Protein AF-X1NLW4-F1 (afdb_monomer)

Solvent-accessible surface area (backbone atoms only — not comparable to full-atom values): 8934 Å² total; per-residue (Å²): 131,56,74,67,57,52,51,54,50,50,50,47,52,56,40,37,77,71,74,39,80,38,77,45,81,48,62,25,65,66,42,80,63,35,78,79,36,88,88,46,63,60,50,84,70,42,64,50,72,58,90,55,34,40,38,40,30,34,59,74,56,82,60,85,65,47,69,60,54,21,52,53,48,51,68,46,93,48,74,67,51,41,45,46,42,11,69,92,58,58,40,44,64,64,48,55,53,48,45,56,51,51,60,71,45,93,70,78,69,83,59,42,83,36,67,51,52,87,46,36,56,59,36,49,56,51,49,54,38,25,63,75,67,77,28,56,70,47,77,45,76,52,72,82,84,66,64,92,85,80,128

Secondary structure (DSSP, 8-state):
--HHHHHHHHHHHHHHHTT--EEEEEESBSSGGGGT-TTS-B----EEEETTEEEEEEPPB--TTHHHHHHHHHHSS-HHHHHHH-TTPPB-HHHHHHHHHHHHSS---S-EEEESTT-HHHHHHHHHHHHHHT--EEEE-----PPTT--

Organism: NCBI:txid412755

Sequence (151 aa):
MGGAERLFLRWAQELEKLDYRVNVFTTNVWDNDFFHFREKRYIKQTKQTLGNIFISRFRIFHPPNKNNLLKLFSKLPIRYLKYIIGFPYIFLPGYYVYMSYLKLLPNKYDFVLAGVYPHYYLIYPALVYAKSKNIPLICVPLMHFGEPNSE

Radius of gyration: 16.16 Å; Cα contacts (8 Å, |Δi|>4): 200; chains: 1; boun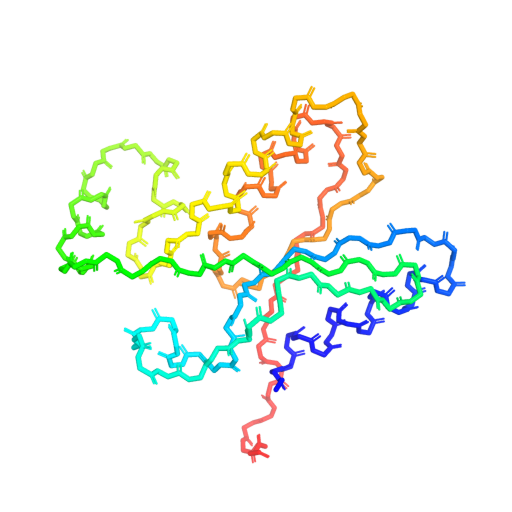ding box: 45×35×40 Å

Mean predicted aligned error: 7.9 Å

Nearest PDB structures (foldseek):
  6ugh-assembly1_A  TM=3.551E-01  e=2.160E+00  Homo sapiens
  3ug6-assembly1_A  TM=3.166E-01  e=2.160E+00  Methanocaldococcus jannaschii DSM 2661

pLDDT: mean 80.21, std 13.75, range [42.19, 96.31]

Structure (mmCIF, N/CA/C/O backbone):
data_AF-X1NLW4-F1
#
_entry.id   AF-X1NLW4-F1
#
loop_
_atom_site.group_PDB
_atom_site.id
_atom_site.type_symbol
_atom_site.label_atom_id
_atom_site.label_alt_id
_atom_site.label_comp_id
_atom_site.label_asym_id
_atom_site.label_entity_id
_atom_site.label_seq_id
_atom_site.pdbx_PDB_ins_code
_atom_site.Cartn_x
_atom_site.Cartn_y
_atom_site.Cartn_z
_atom_site.occupancy
_atom_site.B_iso_or_equiv
_atom_site.auth_seq_id
_atom_site.auth_comp_id
_atom_site.auth_asym_id
_atom_site.auth_atom_id
_atom_site.pdbx_PDB_model_num
ATOM 1 N N . MET A 1 1 ? -9.629 -5.244 -14.484 1.00 55.66 1 MET A N 1
ATOM 2 C CA . MET A 1 1 ? -9.516 -5.504 -13.036 1.00 55.66 1 MET A CA 1
ATOM 3 C C . MET A 1 1 ? -9.162 -6.959 -12.812 1.00 55.66 1 MET A C 1
ATOM 5 O O . MET A 1 1 ? -9.979 -7.820 -13.147 1.00 55.66 1 MET A O 1
ATOM 9 N N . GLY A 1 2 ? -7.962 -7.219 -12.296 1.00 63.94 2 GLY A N 1
ATOM 10 C CA . GLY A 1 2 ? -7.483 -8.576 -12.004 1.00 63.94 2 GLY A CA 1
ATOM 11 C C . GLY A 1 2 ? -8.155 -9.195 -10.769 1.00 63.94 2 GLY A C 1
ATOM 12 O O . GLY A 1 2 ? -8.817 -8.496 -10.000 1.00 63.94 2 GLY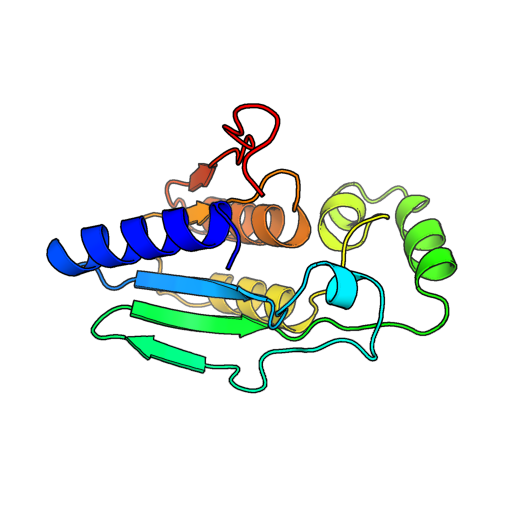 A O 1
ATOM 13 N N . GLY A 1 3 ? -7.970 -10.502 -10.547 1.00 70.62 3 GLY A N 1
ATOM 14 C CA . GLY A 1 3 ? -8.562 -11.220 -9.402 1.00 70.62 3 GLY A CA 1
ATOM 15 C C . GLY A 1 3 ? -8.152 -10.648 -8.036 1.00 70.62 3 GLY A C 1
ATOM 16 O O . GLY A 1 3 ? -8.982 -10.518 -7.139 1.00 70.62 3 GLY A O 1
ATOM 17 N N . ALA A 1 4 ? -6.900 -10.196 -7.923 1.00 75.62 4 ALA A N 1
ATOM 18 C CA . ALA A 1 4 ? -6.369 -9.490 -6.758 1.00 75.62 4 ALA A CA 1
ATOM 19 C C . ALA A 1 4 ? -7.180 -8.242 -6.387 1.00 75.62 4 ALA A C 1
ATOM 21 O O . ALA A 1 4 ? -7.588 -8.064 -5.242 1.00 75.62 4 ALA A O 1
ATOM 22 N N . GLU A 1 5 ? -7.418 -7.377 -7.371 1.00 77.25 5 GLU A N 1
ATOM 23 C CA . GLU A 1 5 ? -8.088 -6.095 -7.166 1.00 77.25 5 GLU A CA 1
ATOM 24 C C . GLU A 1 5 ? -9.540 -6.298 -6.740 1.00 77.25 5 GLU A C 1
ATOM 26 O O . GLU A 1 5 ? -10.020 -5.593 -5.855 1.00 77.25 5 GLU A O 1
ATOM 31 N N . ARG A 1 6 ? -10.220 -7.300 -7.318 1.00 81.50 6 ARG A N 1
ATOM 32 C CA . ARG A 1 6 ? -11.595 -7.654 -6.939 1.00 81.50 6 ARG A CA 1
ATOM 33 C C . ARG A 1 6 ? -11.676 -8.145 -5.496 1.00 81.50 6 ARG A C 1
ATOM 35 O O . ARG A 1 6 ? -12.584 -7.738 -4.779 1.00 81.50 6 ARG A O 1
ATOM 42 N N . LEU A 1 7 ? -10.730 -8.980 -5.058 1.00 84.81 7 LEU A N 1
ATOM 43 C CA . LEU A 1 7 ? -10.696 -9.484 -3.683 1.00 84.81 7 LEU A CA 1
ATOM 44 C C . LEU A 1 7 ? -10.466 -8.352 -2.673 1.00 84.81 7 LEU A C 1
ATOM 46 O O . LEU A 1 7 ? -11.226 -8.226 -1.715 1.00 84.81 7 LEU A O 1
ATOM 50 N N . PHE A 1 8 ? -9.469 -7.495 -2.914 1.00 87.50 8 PHE A N 1
ATOM 51 C CA . PHE A 1 8 ? -9.198 -6.350 -2.040 1.00 87.50 8 PHE A CA 1
ATOM 52 C C . PHE A 1 8 ? -10.352 -5.349 -2.008 1.00 87.50 8 PHE A C 1
ATOM 54 O O . PHE A 1 8 ? -10.661 -4.821 -0.941 1.00 87.50 8 PHE A O 1
ATOM 61 N N . LEU A 1 9 ? -11.013 -5.109 -3.144 1.00 88.50 9 LEU A N 1
ATOM 62 C CA . LEU A 1 9 ? -12.198 -4.256 -3.190 1.00 88.50 9 LEU A CA 1
ATOM 63 C C . LEU A 1 9 ? -13.353 -4.867 -2.391 1.00 88.50 9 LEU A C 1
ATOM 65 O O . LEU A 1 9 ? -13.980 -4.159 -1.608 1.00 88.50 9 LEU A O 1
ATOM 69 N N . ARG A 1 10 ? -13.593 -6.177 -2.533 1.00 90.19 10 ARG A N 1
ATOM 70 C CA . ARG A 1 10 ? -14.616 -6.888 -1.759 1.00 90.19 10 ARG A CA 1
ATOM 71 C C . ARG A 1 10 ? -14.348 -6.780 -0.261 1.00 90.19 10 ARG A C 1
ATOM 73 O O . ARG A 1 10 ? -15.254 -6.448 0.488 1.00 90.19 10 ARG A O 1
ATOM 80 N N . TRP A 1 11 ? -13.114 -7.005 0.186 1.00 91.75 11 TRP A N 1
ATOM 81 C CA . TRP A 1 11 ? -12.768 -6.836 1.600 1.00 91.75 11 TRP A CA 1
ATOM 82 C C . TRP A 1 11 ? -12.919 -5.398 2.082 1.00 91.75 11 TRP A C 1
ATOM 84 O O . TRP A 1 11 ? -13.414 -5.191 3.183 1.00 91.75 11 TRP A O 1
ATOM 94 N N . ALA A 1 12 ? -12.548 -4.406 1.270 1.00 92.31 12 ALA A N 1
ATOM 95 C CA . ALA A 1 12 ? -12.765 -3.005 1.618 1.00 92.31 12 ALA A CA 1
ATOM 96 C C . ALA A 1 12 ? -14.259 -2.694 1.818 1.00 92.31 12 ALA A C 1
ATOM 98 O O . ALA A 1 12 ? -14.604 -2.004 2.768 1.00 92.31 12 ALA A O 1
ATOM 99 N N . GLN A 1 13 ? -15.133 -3.248 0.973 1.00 93.50 13 GLN A N 1
ATOM 100 C CA . GLN A 1 13 ? -16.589 -3.113 1.095 1.00 93.50 13 GLN A CA 1
ATOM 101 C C . GLN A 1 13 ? -17.154 -3.855 2.313 1.00 93.50 13 GLN A C 1
ATOM 103 O O . GLN A 1 13 ? -18.027 -3.330 2.993 1.00 93.50 13 GLN A O 1
ATOM 108 N N . GLU A 1 14 ? -16.666 -5.058 2.624 1.00 94.75 14 GLU A N 1
ATOM 109 C CA . GLU A 1 14 ? -17.093 -5.769 3.840 1.00 94.75 14 GLU A CA 1
ATOM 110 C C . GLU A 1 14 ? -16.648 -5.037 5.114 1.00 94.75 14 GLU A C 1
ATOM 112 O O . GLU A 1 14 ? -17.416 -4.936 6.064 1.00 94.75 14 GLU A O 1
ATOM 117 N N . LEU A 1 15 ? -15.444 -4.459 5.125 1.00 94.56 15 LEU A N 1
ATOM 118 C CA . LEU A 1 15 ? -14.973 -3.628 6.236 1.00 94.56 15 LEU A CA 1
ATOM 119 C C . LEU A 1 15 ? -15.783 -2.334 6.369 1.00 94.56 15 LEU A C 1
ATOM 121 O O . LEU A 1 15 ? -16.104 -1.928 7.481 1.00 94.56 15 LEU A O 1
ATOM 125 N N . GLU A 1 16 ? -16.157 -1.712 5.253 1.00 94.25 16 GLU A N 1
ATOM 126 C CA . GLU A 1 16 ? -17.029 -0.537 5.254 1.00 94.25 16 GLU A CA 1
ATOM 127 C C . GLU A 1 16 ? -18.390 -0.830 5.904 1.00 94.25 16 GLU A C 1
ATOM 129 O O . GLU A 1 16 ? -18.859 -0.047 6.726 1.00 94.25 16 GLU A O 1
ATOM 134 N N . LYS A 1 17 ? -19.007 -1.980 5.593 1.00 95.00 17 LYS A N 1
ATOM 135 C CA . LYS A 1 17 ? -20.278 -2.413 6.209 1.00 95.00 17 LYS A CA 1
ATOM 136 C C . LYS A 1 17 ? -20.174 -2.616 7.721 1.00 95.00 17 LYS A C 1
ATOM 138 O O . LYS A 1 17 ? -21.181 -2.527 8.415 1.00 95.00 17 LYS A O 1
ATOM 143 N N . LEU A 1 18 ? -18.972 -2.902 8.216 1.00 95.25 18 LEU A N 1
ATOM 144 C CA . LEU A 1 18 ? -18.653 -3.014 9.638 1.00 95.25 18 LEU A CA 1
ATOM 145 C C . LEU A 1 18 ? -18.256 -1.658 10.261 1.00 95.25 18 LEU A C 1
ATOM 147 O O . LEU A 1 18 ? -17.694 -1.636 11.351 1.00 95.25 18 LEU A O 1
ATOM 151 N N . ASP A 1 19 ? -18.535 -0.547 9.570 1.00 94.44 19 ASP A N 1
ATOM 152 C CA . ASP A 1 19 ? -18.258 0.840 9.973 1.00 94.44 19 ASP A CA 1
ATOM 153 C C . ASP A 1 19 ? -16.761 1.184 10.111 1.00 94.44 19 ASP A C 1
ATOM 155 O O . ASP A 1 19 ? -16.363 2.146 10.770 1.00 94.44 19 ASP A O 1
ATOM 159 N N . TYR A 1 20 ? -15.887 0.426 9.439 1.00 95.31 20 TYR A N 1
ATOM 160 C CA . TYR A 1 20 ? -14.474 0.787 9.358 1.00 95.31 20 TYR A CA 1
ATOM 161 C C . TYR A 1 20 ? -14.224 1.859 8.300 1.00 95.31 20 TYR A C 1
ATOM 163 O O . TYR A 1 20 ? -14.702 1.803 7.164 1.00 95.31 20 TYR A O 1
ATOM 171 N N . ARG A 1 21 ? -13.324 2.788 8.633 1.00 95.19 21 ARG A N 1
ATOM 172 C CA . ARG A 1 21 ? -12.723 3.701 7.661 1.00 95.19 21 ARG A CA 1
ATOM 173 C C . ARG A 1 21 ? -11.565 3.021 6.934 1.00 95.19 21 ARG A C 1
ATOM 175 O O . ARG A 1 21 ? -10.484 2.843 7.498 1.00 95.19 21 ARG A O 1
ATOM 182 N N . VAL A 1 22 ? -11.743 2.719 5.652 1.00 95.88 22 VAL A N 1
ATOM 183 C CA . VAL A 1 22 ? -10.754 1.968 4.864 1.00 95.88 22 VAL A CA 1
ATOM 184 C C . VAL A 1 22 ? -9.920 2.911 3.999 1.00 95.88 22 VAL A C 1
ATOM 186 O O . VAL A 1 22 ? -10.457 3.708 3.238 1.00 95.88 22 VAL A O 1
ATOM 189 N N . ASN A 1 23 ? -8.590 2.810 4.072 1.00 95.38 23 ASN A N 1
ATOM 190 C CA . ASN A 1 23 ? -7.680 3.523 3.169 1.00 95.38 23 ASN A CA 1
ATOM 191 C C . ASN A 1 23 ? -6.946 2.516 2.279 1.00 95.38 23 ASN A C 1
ATOM 193 O O . ASN A 1 23 ? -6.198 1.673 2.769 1.00 95.38 23 ASN A O 1
ATOM 197 N N . VAL A 1 24 ? -7.153 2.614 0.968 1.00 93.69 24 VAL A N 1
ATOM 198 C CA . VAL A 1 24 ? -6.546 1.736 -0.035 1.00 93.69 24 VAL A CA 1
ATOM 199 C C . VAL A 1 24 ? -5.402 2.473 -0.720 1.00 93.69 24 VAL A C 1
ATOM 201 O O . VAL A 1 24 ? -5.614 3.468 -1.414 1.00 93.69 24 VAL A O 1
ATOM 204 N N . PHE A 1 25 ? -4.186 1.956 -0.568 1.00 92.38 25 PHE A N 1
ATOM 205 C CA . PHE A 1 25 ? -2.996 2.452 -1.257 1.00 92.38 25 PHE A CA 1
ATOM 206 C C . PHE A 1 25 ? -2.637 1.516 -2.406 1.00 92.38 25 PHE A C 1
ATOM 208 O O . PHE A 1 25 ? -2.320 0.351 -2.188 1.00 92.38 25 PHE A O 1
ATOM 215 N N . THR A 1 26 ? -2.685 2.021 -3.637 1.00 89.38 26 THR A N 1
ATOM 216 C CA . THR A 1 26 ? -2.400 1.226 -4.839 1.00 89.38 26 THR A CA 1
ATOM 217 C C . THR A 1 26 ? -1.649 2.048 -5.885 1.00 89.38 26 THR A C 1
ATOM 219 O O . THR A 1 26 ? -1.312 3.211 -5.668 1.00 89.38 26 THR A O 1
ATOM 222 N N . THR A 1 27 ? -1.340 1.450 -7.026 1.00 87.25 27 THR A N 1
ATOM 223 C CA . THR A 1 27 ? -0.690 2.125 -8.153 1.00 87.25 27 THR A CA 1
ATOM 224 C C . THR A 1 27 ? -1.728 2.732 -9.104 1.00 87.25 27 THR A C 1
ATOM 226 O O . THR A 1 27 ? -2.913 2.412 -9.046 1.00 87.25 27 THR A O 1
ATOM 229 N N . ASN A 1 28 ? -1.305 3.622 -10.000 1.00 82.44 28 ASN A N 1
ATOM 230 C CA . ASN A 1 28 ? -2.163 4.169 -11.055 1.00 82.44 28 ASN A CA 1
ATOM 231 C C . ASN A 1 28 ? -2.209 3.300 -12.327 1.00 82.44 28 ASN A C 1
ATOM 233 O O . ASN A 1 28 ? -2.597 3.784 -13.392 1.00 82.44 28 ASN A O 1
ATOM 237 N N . VAL A 1 29 ? -1.771 2.049 -12.232 1.00 77.75 29 VAL A N 1
ATOM 238 C CA . VAL A 1 29 ? -1.724 1.107 -13.349 1.00 77.75 29 VAL A CA 1
ATOM 239 C C . VAL A 1 29 ? -3.128 0.669 -13.720 1.00 77.75 29 VAL A C 1
ATOM 241 O O . VAL A 1 29 ? -3.943 0.388 -12.849 1.00 77.75 29 VAL A O 1
ATOM 244 N N . TRP A 1 30 ? -3.406 0.637 -15.021 1.00 66.62 30 TRP A N 1
ATOM 245 C CA . TRP A 1 30 ? -4.619 0.018 -15.553 1.00 66.62 30 TRP A CA 1
ATOM 246 C C . TRP A 1 30 ? -4.361 -1.408 -16.044 1.00 66.62 30 TRP A C 1
ATOM 248 O O . TRP A 1 30 ? -5.203 -2.286 -15.884 1.00 66.62 30 TRP A O 1
ATOM 258 N N . ASP A 1 31 ? -3.199 -1.615 -16.657 1.00 66.31 31 ASP A N 1
ATOM 259 C CA . ASP A 1 31 ? -2.787 -2.865 -17.279 1.00 66.31 31 ASP A CA 1
ATOM 260 C C . ASP A 1 31 ? -1.374 -3.215 -16.814 1.00 66.31 31 ASP A C 1
ATOM 262 O O . ASP A 1 31 ? -0.527 -2.324 -16.732 1.00 66.31 31 ASP A O 1
ATOM 266 N N . ASN A 1 32 ? -1.099 -4.490 -16.541 1.00 65.94 32 ASN A N 1
ATOM 267 C CA . ASN A 1 32 ? 0.220 -4.945 -16.102 1.00 65.94 32 ASN A CA 1
ATOM 268 C C . ASN A 1 32 ? 1.322 -4.532 -17.091 1.00 65.94 32 ASN A C 1
ATOM 270 O O . ASN A 1 32 ? 2.445 -4.231 -16.681 1.00 65.94 32 ASN A O 1
ATOM 274 N N . ASP A 1 33 ? 0.985 -4.399 -18.374 1.00 60.31 33 ASP A N 1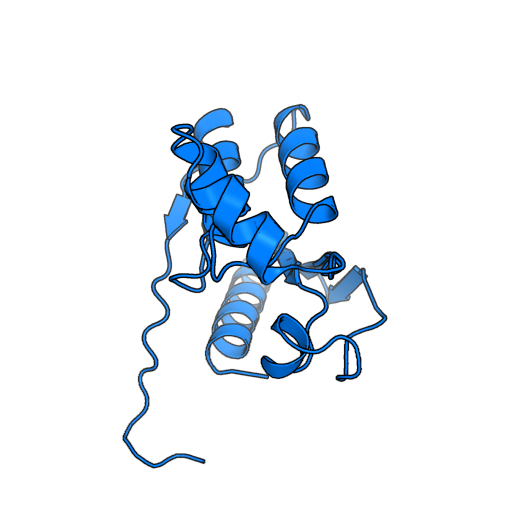
ATOM 275 C CA . ASP A 1 33 ? 1.882 -3.863 -19.397 1.00 60.31 33 ASP A CA 1
ATOM 276 C C . ASP A 1 33 ? 2.417 -2.461 -19.060 1.00 60.31 33 ASP A C 1
ATOM 278 O O . ASP A 1 33 ? 3.565 -2.138 -19.376 1.00 60.31 33 ASP A O 1
ATOM 282 N N . PHE A 1 34 ? 1.634 -1.624 -18.371 1.00 63.69 34 PHE A N 1
ATOM 283 C CA . PHE A 1 34 ? 2.055 -0.285 -17.952 1.00 63.69 34 PHE A CA 1
ATOM 284 C C . PHE A 1 34 ? 3.162 -0.320 -16.893 1.00 63.69 34 PHE A C 1
ATOM 286 O O . PHE A 1 34 ? 3.879 0.662 -16.743 1.00 63.69 34 PHE A O 1
ATOM 293 N N . PHE A 1 35 ? 3.400 -1.442 -16.201 1.00 62.47 35 PHE A N 1
ATOM 294 C CA . PHE A 1 35 ? 4.587 -1.583 -15.344 1.00 62.47 35 PHE A CA 1
ATOM 295 C C . PHE A 1 35 ? 5.901 -1.534 -16.147 1.00 62.47 35 PHE A C 1
ATOM 297 O O . PHE A 1 35 ? 6.960 -1.150 -15.617 1.00 62.47 35 PHE A O 1
ATOM 304 N N . HIS A 1 36 ? 5.837 -1.898 -17.430 1.00 63.56 36 HIS A N 1
ATOM 305 C CA . HIS A 1 36 ? 6.984 -2.038 -18.323 1.00 63.56 36 HIS A CA 1
ATOM 306 C C . HIS A 1 36 ? 7.011 -0.965 -19.419 1.00 63.56 36 HIS A C 1
ATOM 308 O O . HIS A 1 36 ? 8.089 -0.442 -19.709 1.00 63.56 36 HIS A O 1
ATOM 314 N N . PHE A 1 37 ? 5.852 -0.571 -19.952 1.00 63.81 37 PHE A N 1
ATOM 315 C CA . PHE A 1 37 ? 5.730 0.334 -21.094 1.00 63.81 37 PHE A CA 1
ATOM 316 C C . PHE A 1 37 ? 4.973 1.617 -20.732 1.00 63.81 37 PHE A C 1
ATOM 318 O O . PHE A 1 37 ? 3.794 1.598 -20.387 1.00 63.81 37 PHE A O 1
ATOM 325 N N . ARG A 1 38 ? 5.647 2.762 -20.883 1.00 59.69 38 ARG A N 1
ATOM 326 C CA . ARG A 1 38 ? 5.115 4.097 -20.549 1.00 59.69 38 ARG A CA 1
ATOM 327 C C . ARG A 1 38 ? 3.919 4.522 -21.415 1.00 59.69 38 ARG A C 1
ATOM 329 O O . ARG A 1 38 ? 3.163 5.402 -21.017 1.00 59.69 38 ARG A O 1
ATOM 336 N N . GLU A 1 39 ? 3.777 3.922 -22.591 1.00 60.88 39 GLU A N 1
ATOM 337 C CA . GLU A 1 39 ? 2.764 4.256 -23.603 1.00 60.88 39 GLU A CA 1
ATOM 338 C C . GLU A 1 39 ? 1.408 3.588 -23.341 1.00 60.88 39 GLU A C 1
ATOM 340 O O . GLU A 1 39 ? 0.411 3.908 -23.987 1.00 60.88 39 GLU A O 1
ATOM 345 N N . LYS A 1 40 ? 1.351 2.658 -22.383 1.00 67.81 40 LYS A N 1
ATOM 346 C CA . LYS A 1 40 ? 0.135 1.908 -22.066 1.00 67.81 40 LYS A CA 1
ATOM 347 C C . LYS A 1 40 ? -0.820 2.731 -21.195 1.00 67.81 40 LYS A C 1
ATOM 349 O O . LYS A 1 40 ? -0.483 3.786 -20.654 1.00 67.81 40 LYS A O 1
ATOM 354 N N . ARG A 1 41 ? -2.062 2.256 -21.086 1.00 67.62 41 ARG A N 1
ATOM 355 C CA . ARG A 1 41 ? -3.129 2.955 -20.357 1.00 67.62 41 ARG A CA 1
ATOM 356 C C . ARG A 1 41 ? -2.810 3.036 -18.862 1.00 67.62 41 ARG A C 1
ATOM 358 O O . ARG A 1 41 ? -2.329 2.081 -18.260 1.00 67.62 41 ARG A O 1
ATOM 365 N N . TYR A 1 42 ? -3.147 4.170 -18.259 1.00 73.62 42 TYR A N 1
ATOM 366 C CA . TYR A 1 42 ? -3.038 4.397 -16.821 1.00 73.62 42 TYR A CA 1
ATOM 367 C C . TYR A 1 42 ? -4.236 5.197 -16.313 1.00 73.62 42 TYR A C 1
ATOM 369 O O . TYR A 1 42 ? -4.884 5.939 -17.058 1.00 73.62 42 TYR A O 1
ATOM 377 N N . ILE A 1 43 ? -4.518 5.074 -15.021 1.00 74.56 43 ILE A N 1
ATOM 378 C CA . ILE A 1 43 ? -5.601 5.796 -14.360 1.00 74.56 43 ILE A CA 1
ATOM 379 C C . ILE A 1 43 ? -5.118 7.211 -14.036 1.00 74.56 43 ILE A C 1
ATOM 381 O O . ILE A 1 43 ? -4.172 7.400 -13.269 1.00 74.56 43 ILE A O 1
ATOM 385 N N . LYS A 1 44 ? -5.773 8.228 -14.610 1.00 73.00 44 LYS A N 1
ATOM 386 C CA . LYS A 1 44 ? -5.461 9.641 -14.321 1.00 73.00 44 LYS A CA 1
ATOM 387 C C . LYS A 1 44 ? -5.907 10.067 -12.917 1.00 73.00 44 LYS A C 1
ATOM 389 O O . LYS A 1 44 ? -5.281 10.934 -12.318 1.00 73.00 44 LYS A O 1
ATOM 394 N N . GLN A 1 45 ? -6.968 9.457 -12.389 1.00 78.25 45 GLN A N 1
ATOM 395 C CA . GLN A 1 45 ? -7.508 9.762 -11.064 1.00 78.25 45 GLN A CA 1
ATOM 396 C C . GLN A 1 45 ? -6.625 9.184 -9.952 1.00 78.25 45 GLN A C 1
ATOM 398 O O . GLN A 1 45 ? -6.627 7.979 -9.686 1.00 78.25 45 GLN A O 1
ATOM 403 N N . THR A 1 46 ? -5.889 10.064 -9.278 1.00 82.81 46 THR A N 1
ATOM 404 C CA . THR A 1 46 ? -4.971 9.714 -8.184 1.00 82.81 46 THR A CA 1
ATOM 405 C C . THR A 1 46 ? -5.670 9.519 -6.844 1.00 82.81 46 THR A C 1
ATOM 407 O O . THR A 1 46 ? -5.125 8.848 -5.975 1.00 82.81 46 THR A O 1
ATOM 410 N N . LYS A 1 47 ? -6.870 10.073 -6.662 1.00 88.44 47 LYS A N 1
ATOM 411 C CA . LYS A 1 47 ? -7.689 9.891 -5.461 1.00 88.44 47 LYS A CA 1
ATOM 412 C C . LYS A 1 47 ? -9.126 9.586 -5.854 1.00 88.44 47 LYS A C 1
ATOM 414 O O . LYS A 1 47 ? -9.627 10.148 -6.824 1.00 88.44 47 LYS A O 1
ATOM 419 N N . GLN A 1 48 ? -9.764 8.698 -5.108 1.00 90.94 48 GLN A N 1
ATOM 420 C CA . GLN A 1 48 ? -11.171 8.355 -5.270 1.00 90.94 48 GLN A CA 1
ATOM 421 C C . GLN A 1 48 ? -11.753 7.989 -3.908 1.00 90.94 48 GLN A C 1
ATOM 423 O O . GLN A 1 48 ? -11.081 7.336 -3.115 1.00 90.94 48 GLN A O 1
ATOM 428 N N . THR A 1 49 ? -12.999 8.378 -3.662 1.00 90.44 49 THR A N 1
ATOM 429 C CA . THR A 1 49 ? -13.736 8.013 -2.450 1.00 90.44 49 THR A CA 1
ATOM 430 C C . THR A 1 49 ? -14.982 7.233 -2.848 1.00 90.44 49 THR A C 1
ATOM 432 O O . THR A 1 49 ? -15.659 7.611 -3.804 1.00 90.44 49 THR A O 1
ATOM 435 N N . LEU A 1 50 ? -15.257 6.142 -2.140 1.00 89.00 50 LEU A N 1
ATOM 436 C CA . LEU A 1 50 ? -16.453 5.311 -2.271 1.00 89.00 50 LEU A CA 1
ATOM 437 C C . LEU A 1 50 ? -16.989 5.088 -0.852 1.00 89.00 50 LEU A C 1
ATOM 439 O O . LEU A 1 50 ? -16.449 4.255 -0.135 1.00 89.00 50 LEU A O 1
ATOM 443 N N . GLY A 1 51 ? -17.957 5.904 -0.422 1.00 89.56 51 GLY A N 1
ATOM 444 C CA . GLY A 1 51 ? -18.431 5.907 0.967 1.00 89.56 51 GLY A CA 1
ATOM 445 C C . GLY A 1 51 ? -17.291 6.143 1.967 1.00 89.56 51 GLY A C 1
ATOM 446 O O . GLY A 1 51 ? -16.589 7.154 1.861 1.00 89.56 51 GLY A O 1
ATOM 447 N N . ASN A 1 52 ? -17.066 5.204 2.891 1.00 91.75 52 ASN A N 1
ATOM 448 C CA . ASN A 1 52 ? -15.965 5.265 3.871 1.00 91.75 52 ASN A CA 1
ATOM 449 C C . ASN A 1 52 ? -14.638 4.657 3.359 1.00 91.75 52 ASN A C 1
ATOM 451 O O . ASN A 1 52 ? -13.673 4.522 4.123 1.00 91.75 52 ASN A O 1
ATOM 455 N N . ILE A 1 53 ? -14.554 4.332 2.063 1.00 95.06 53 ILE A N 1
ATOM 456 C CA . ILE A 1 53 ? -13.361 3.794 1.398 1.00 95.06 53 ILE A CA 1
ATOM 457 C C . ILE A 1 53 ? -12.626 4.909 0.643 1.00 95.06 53 ILE A C 1
ATOM 459 O O . ILE A 1 53 ? -13.123 5.475 -0.332 1.00 95.06 53 ILE A O 1
ATOM 463 N N . PHE A 1 54 ? -11.387 5.181 1.046 1.00 94.69 54 PHE A N 1
ATOM 464 C CA . PHE A 1 54 ? -10.517 6.204 0.469 1.00 94.69 54 PHE A CA 1
ATOM 465 C C . PHE A 1 54 ? -9.392 5.550 -0.331 1.00 94.69 54 PHE A C 1
ATOM 467 O O . PHE A 1 54 ? -8.476 4.951 0.227 1.00 94.69 54 PHE A O 1
ATOM 474 N N . ILE A 1 55 ? -9.427 5.682 -1.652 1.00 93.06 55 ILE A N 1
ATOM 475 C CA . ILE A 1 55 ? -8.451 5.088 -2.566 1.00 93.06 55 ILE A CA 1
ATOM 476 C C . ILE A 1 55 ? -7.440 6.153 -2.987 1.00 93.06 55 ILE A C 1
ATOM 478 O O . ILE A 1 55 ? -7.803 7.172 -3.575 1.00 93.06 55 ILE A O 1
ATOM 482 N N . SER A 1 56 ? -6.157 5.893 -2.741 1.00 93.12 56 SER A N 1
ATOM 483 C CA . SER A 1 56 ? -5.035 6.704 -3.218 1.00 93.12 56 SER A CA 1
ATOM 484 C C . SER A 1 56 ? -4.159 5.891 -4.169 1.00 93.12 56 SER A C 1
ATOM 486 O O . SER A 1 56 ? -3.605 4.851 -3.806 1.00 93.12 56 SER A O 1
ATOM 488 N N . ARG A 1 57 ? -4.031 6.383 -5.402 1.00 91.06 57 ARG A N 1
ATOM 489 C CA . ARG A 1 57 ? -3.249 5.781 -6.482 1.00 91.06 57 ARG A CA 1
ATOM 490 C C . ARG A 1 57 ? -1.948 6.544 -6.684 1.00 91.06 57 ARG A C 1
ATOM 492 O O . ARG A 1 57 ? -1.949 7.722 -7.047 1.00 91.06 57 ARG A O 1
ATOM 499 N N . PHE A 1 58 ? -0.833 5.855 -6.492 1.00 90.00 58 PHE A N 1
ATOM 500 C CA . PHE A 1 58 ? 0.506 6.402 -6.660 1.00 90.00 58 PHE A CA 1
ATOM 501 C C . PHE A 1 58 ? 1.007 6.180 -8.082 1.00 90.00 58 PHE A C 1
ATOM 503 O O . PHE A 1 58 ? 0.863 5.101 -8.658 1.00 90.00 58 PHE A O 1
ATOM 510 N N . ARG A 1 59 ? 1.609 7.227 -8.649 1.00 85.31 59 ARG A N 1
ATOM 511 C CA . ARG A 1 59 ? 2.123 7.196 -10.013 1.00 85.31 59 ARG A CA 1
ATOM 512 C C . ARG A 1 59 ? 3.415 6.391 -10.091 1.00 85.31 59 ARG A C 1
ATOM 514 O O . ARG A 1 59 ? 4.350 6.649 -9.333 1.00 85.31 59 ARG A O 1
ATOM 521 N N . ILE A 1 60 ? 3.478 5.478 -11.055 1.00 83.00 60 ILE A N 1
ATOM 522 C CA . ILE A 1 60 ? 4.729 4.804 -11.410 1.00 83.00 60 ILE A CA 1
ATOM 523 C C . ILE A 1 60 ? 5.680 5.786 -12.072 1.00 83.00 60 ILE A C 1
ATOM 525 O O . ILE A 1 60 ? 5.304 6.523 -12.990 1.00 83.00 60 ILE A O 1
ATOM 529 N N . PHE A 1 61 ? 6.932 5.754 -11.632 1.00 80.06 61 PHE A N 1
ATOM 530 C CA . PHE A 1 61 ? 8.010 6.433 -12.322 1.00 80.06 61 PHE A CA 1
ATOM 531 C C . PHE A 1 61 ? 8.755 5.463 -13.246 1.00 80.06 61 PHE A C 1
ATOM 533 O O . PHE A 1 61 ? 9.219 4.407 -12.814 1.00 80.06 61 PHE A O 1
ATOM 540 N N . HIS A 1 62 ? 8.891 5.848 -14.516 1.00 75.75 62 HIS A N 1
ATOM 541 C CA . HIS A 1 62 ? 9.662 5.120 -15.524 1.00 75.75 62 HIS A CA 1
ATOM 542 C C . HIS A 1 62 ? 10.991 5.845 -15.761 1.00 75.75 62 HIS A C 1
ATOM 544 O O . HIS A 1 62 ? 11.029 6.765 -16.582 1.00 75.75 62 HIS A O 1
ATOM 550 N N . PRO A 1 63 ? 12.072 5.490 -15.041 1.00 71.56 63 PRO A N 1
ATOM 551 C CA . PRO A 1 63 ? 13.371 6.101 -15.282 1.00 71.56 63 PRO A CA 1
ATOM 552 C C . PRO A 1 63 ? 13.910 5.708 -16.671 1.00 71.56 63 PRO A C 1
ATOM 554 O O . PRO A 1 63 ? 13.712 4.562 -17.097 1.00 71.56 63 PRO A O 1
ATOM 557 N N . PRO A 1 64 ? 14.627 6.610 -17.370 1.00 69.88 64 PRO A N 1
ATOM 558 C CA . PRO A 1 64 ? 15.377 6.238 -18.568 1.00 69.88 64 PRO A CA 1
ATOM 559 C C . PRO A 1 64 ? 16.420 5.170 -18.204 1.00 69.88 64 PRO A C 1
ATOM 561 O O . PRO A 1 64 ? 16.990 5.209 -17.116 1.00 69.88 64 PRO A O 1
ATOM 564 N N . ASN A 1 65 ? 16.654 4.181 -19.073 1.00 72.50 65 ASN A N 1
ATOM 565 C CA . ASN A 1 65 ? 17.548 3.042 -18.796 1.00 72.50 65 ASN A CA 1
ATOM 566 C C . ASN A 1 65 ? 17.217 2.261 -17.501 1.00 72.50 65 ASN A C 1
ATOM 568 O O . ASN A 1 65 ? 18.121 1.765 -16.821 1.00 72.50 65 ASN A O 1
ATOM 572 N N . LYS A 1 66 ? 15.918 2.101 -17.185 1.00 71.31 66 LYS A N 1
ATOM 573 C CA . LYS A 1 66 ? 15.383 1.353 -16.025 1.00 71.31 66 LYS A CA 1
ATOM 574 C C . LYS A 1 66 ? 16.166 0.074 -15.712 1.00 71.31 66 LYS A C 1
ATOM 576 O O . LYS A 1 66 ? 16.559 -0.132 -14.570 1.00 71.31 66 LYS A O 1
ATOM 581 N N . ASN A 1 67 ? 16.444 -0.761 -16.711 1.00 71.94 67 ASN A N 1
ATOM 582 C CA . ASN A 1 67 ? 17.120 -2.042 -16.495 1.00 71.94 67 ASN A CA 1
ATOM 583 C C . ASN A 1 67 ? 18.546 -1.882 -15.948 1.00 71.94 67 ASN A C 1
ATOM 585 O O . ASN A 1 67 ? 18.943 -2.648 -15.075 1.00 71.94 67 ASN A O 1
ATOM 589 N N . ASN A 1 68 ? 19.304 -0.885 -16.408 1.00 74.75 68 ASN A N 1
ATOM 590 C CA . ASN A 1 68 ? 20.670 -0.652 -15.935 1.00 74.75 68 ASN A CA 1
ATOM 591 C C . ASN A 1 68 ? 20.676 -0.039 -14.532 1.00 74.75 68 ASN A C 1
ATOM 593 O O . ASN A 1 68 ? 21.453 -0.476 -13.686 1.00 74.75 68 ASN A O 1
ATOM 597 N N . LEU A 1 69 ? 19.763 0.899 -14.260 1.00 73.62 69 LEU A N 1
ATOM 598 C CA . LEU A 1 69 ? 19.577 1.478 -12.925 1.00 73.62 69 LEU A CA 1
ATOM 599 C C . LEU A 1 69 ? 19.174 0.413 -11.901 1.00 73.62 69 LEU A C 1
ATOM 601 O O . LEU A 1 69 ? 19.834 0.271 -10.876 1.00 73.62 69 LEU A O 1
ATOM 605 N N . LEU A 1 70 ? 18.144 -0.387 -12.189 1.00 71.75 70 LEU A N 1
ATOM 606 C CA . LEU A 1 70 ? 17.694 -1.446 -11.279 1.00 71.75 70 LEU A CA 1
ATOM 607 C C . LEU A 1 70 ? 18.769 -2.528 -11.084 1.00 71.75 70 LEU A C 1
ATOM 609 O O . LEU A 1 70 ? 18.946 -3.016 -9.968 1.00 71.75 70 LEU A O 1
ATOM 613 N N . LYS A 1 71 ? 19.538 -2.872 -12.132 1.00 72.19 71 LYS A N 1
ATOM 614 C CA . LYS A 1 71 ? 20.702 -3.769 -12.013 1.00 72.19 71 LYS A CA 1
ATOM 615 C C . LYS A 1 71 ? 21.784 -3.172 -11.112 1.00 72.19 71 LYS A C 1
ATOM 617 O O . LYS A 1 71 ? 22.315 -3.892 -10.269 1.00 72.19 71 LYS A O 1
ATOM 622 N N . LEU A 1 72 ? 22.088 -1.881 -11.237 1.00 75.56 72 LEU A N 1
ATOM 623 C CA . LEU A 1 72 ? 23.053 -1.204 -10.370 1.00 75.56 72 LEU A CA 1
ATOM 624 C C . LEU A 1 72 ? 22.583 -1.221 -8.909 1.00 75.56 72 LEU A C 1
ATOM 626 O O . LEU A 1 72 ? 23.332 -1.648 -8.032 1.00 75.56 72 LEU A O 1
ATOM 630 N N . PHE A 1 73 ? 21.319 -0.871 -8.655 1.00 71.56 73 PHE A N 1
ATOM 631 C CA . PHE A 1 73 ? 20.741 -0.911 -7.309 1.00 71.56 73 PHE A CA 1
ATOM 632 C C . PHE A 1 73 ? 20.683 -2.328 -6.727 1.00 71.56 73 PHE A C 1
ATOM 634 O O . PHE A 1 73 ? 20.904 -2.498 -5.531 1.00 71.56 73 PHE A O 1
ATOM 641 N N . SER A 1 74 ? 20.467 -3.361 -7.549 1.00 68.69 74 SER A N 1
ATOM 642 C CA . SER A 1 74 ? 20.498 -4.754 -7.077 1.00 68.69 74 SER A CA 1
ATOM 643 C C . SER A 1 74 ? 21.886 -5.230 -6.629 1.00 68.69 74 SER A C 1
ATOM 645 O O . SER A 1 74 ? 21.974 -6.137 -5.797 1.00 68.69 74 SER A O 1
ATOM 647 N N . LYS A 1 75 ? 22.961 -4.616 -7.148 1.00 74.62 75 LYS A N 1
ATOM 648 C CA . LYS A 1 75 ? 24.352 -4.932 -6.786 1.00 74.62 75 LYS A CA 1
ATOM 649 C C . LYS A 1 75 ? 24.798 -4.256 -5.492 1.00 74.62 75 LYS A C 1
ATOM 651 O O . LYS A 1 75 ? 25.785 -4.688 -4.903 1.00 74.62 75 LYS A O 1
ATOM 656 N N . LEU A 1 76 ? 24.085 -3.228 -5.028 1.00 76.25 76 LEU A N 1
ATOM 657 C CA . LEU A 1 76 ? 24.407 -2.587 -3.759 1.00 76.25 76 LEU A CA 1
ATOM 658 C C . LEU A 1 76 ? 24.159 -3.565 -2.595 1.00 76.25 76 LEU A C 1
ATOM 660 O O . LEU A 1 76 ? 23.114 -4.226 -2.552 1.00 76.25 76 LEU A O 1
ATOM 664 N N . PRO A 1 77 ? 25.061 -3.633 -1.599 1.00 72.88 77 PRO A N 1
ATOM 665 C CA . PRO A 1 77 ? 24.938 -4.536 -0.452 1.00 72.88 77 PRO A CA 1
ATOM 666 C C . PRO A 1 77 ? 23.870 -4.082 0.562 1.00 72.88 77 PRO A C 1
ATOM 668 O O . PRO A 1 77 ? 23.871 -4.508 1.715 1.00 72.88 77 PRO A O 1
ATOM 671 N N . ILE A 1 78 ? 22.925 -3.230 0.155 1.00 76.38 78 ILE A N 1
ATOM 672 C CA . ILE A 1 78 ? 21.883 -2.691 1.025 1.00 76.38 78 ILE A CA 1
ATOM 673 C C . ILE A 1 78 ? 20.616 -3.529 0.844 1.00 76.38 78 ILE A C 1
ATOM 675 O O . ILE A 1 78 ? 19.861 -3.361 -0.114 1.00 76.38 78 ILE A O 1
ATOM 679 N N . ARG A 1 79 ? 20.370 -4.451 1.784 1.00 70.62 79 ARG A N 1
ATOM 680 C CA . ARG A 1 79 ? 19.257 -5.421 1.719 1.00 70.62 79 ARG A CA 1
ATOM 681 C C . ARG A 1 79 ? 17.890 -4.760 1.508 1.00 70.62 79 ARG A C 1
ATOM 683 O O . ARG A 1 79 ? 17.081 -5.276 0.751 1.00 70.62 79 ARG A O 1
ATOM 690 N N . TYR A 1 80 ? 17.650 -3.606 2.126 1.00 70.56 80 TYR A N 1
ATOM 691 C CA . TYR A 1 80 ? 16.360 -2.909 2.071 1.00 70.56 80 TYR A CA 1
ATOM 692 C C . TYR A 1 80 ? 16.051 -2.301 0.698 1.00 70.56 80 TYR A C 1
ATOM 694 O O . TYR A 1 80 ? 14.909 -2.327 0.248 1.00 70.56 80 TYR A O 1
ATOM 702 N N . LEU A 1 81 ? 17.081 -1.815 -0.000 1.00 68.81 81 LEU A N 1
ATOM 703 C CA . LEU A 1 81 ? 16.965 -1.250 -1.347 1.00 68.81 81 LEU A CA 1
ATOM 704 C C . LEU A 1 81 ? 16.472 -2.292 -2.359 1.00 68.81 81 LEU A C 1
ATOM 706 O O . LEU A 1 81 ? 15.732 -1.948 -3.278 1.00 68.81 81 LEU A O 1
ATOM 710 N N . LYS A 1 82 ? 16.793 -3.574 -2.145 1.00 70.00 82 LYS A N 1
ATOM 711 C CA . LYS A 1 82 ? 16.338 -4.674 -3.006 1.00 70.00 82 LYS A CA 1
ATOM 712 C C . LYS A 1 82 ? 14.817 -4.864 -2.981 1.00 70.00 82 LYS A C 1
ATOM 714 O O . LYS A 1 82 ? 14.248 -5.197 -4.013 1.00 70.00 82 LYS A O 1
ATOM 719 N N . TYR A 1 83 ? 14.153 -4.605 -1.852 1.00 68.44 83 TYR A N 1
ATOM 720 C CA . TYR A 1 83 ? 12.696 -4.769 -1.721 1.00 68.44 83 TYR A CA 1
ATOM 721 C C . TYR A 1 83 ? 11.889 -3.583 -2.258 1.00 68.44 83 TYR A C 1
ATOM 723 O O . TYR A 1 83 ? 10.703 -3.721 -2.540 1.00 68.44 83 TYR A O 1
ATOM 731 N N . ILE A 1 84 ? 12.531 -2.421 -2.393 1.00 67.56 84 ILE A N 1
ATOM 732 C CA . ILE A 1 84 ? 11.891 -1.173 -2.823 1.00 67.56 84 ILE A CA 1
ATOM 733 C C . ILE A 1 84 ? 12.182 -0.904 -4.306 1.00 67.56 84 ILE A C 1
ATOM 735 O O . ILE A 1 84 ? 11.302 -0.457 -5.032 1.00 67.56 84 ILE A O 1
ATOM 739 N N . ILE A 1 85 ? 13.410 -1.182 -4.761 1.00 65.81 85 ILE A N 1
ATOM 740 C CA . ILE A 1 85 ? 13.923 -0.780 -6.083 1.00 65.81 85 ILE A CA 1
ATOM 741 C C . ILE A 1 85 ? 14.759 -1.876 -6.766 1.00 65.81 85 ILE A C 1
ATOM 743 O O . ILE A 1 85 ? 15.496 -1.602 -7.710 1.00 65.81 85 ILE A O 1
ATOM 747 N N . GLY A 1 86 ? 14.701 -3.122 -6.293 1.00 60.25 86 GLY A N 1
ATOM 748 C CA . GLY A 1 86 ? 15.383 -4.236 -6.954 1.00 60.25 86 GLY A CA 1
ATOM 749 C C . GLY A 1 86 ? 14.708 -4.607 -8.273 1.00 60.25 86 GLY A C 1
ATOM 750 O O . GLY A 1 86 ? 13.494 -4.520 -8.398 1.00 60.25 86 GLY A O 1
ATOM 751 N N . PHE A 1 87 ? 15.467 -5.051 -9.271 1.00 55.72 87 PHE A N 1
ATOM 752 C CA . PHE A 1 87 ? 14.879 -5.695 -10.450 1.00 55.72 87 PHE A CA 1
ATOM 753 C C . PHE A 1 87 ? 14.112 -6.967 -10.019 1.00 55.72 87 PHE A C 1
ATOM 755 O O . PHE A 1 87 ? 14.666 -7.720 -9.215 1.00 55.72 87 PHE A O 1
ATOM 762 N N . PRO A 1 88 ? 12.883 -7.244 -10.509 1.00 59.66 88 PRO A N 1
ATOM 763 C CA . PRO A 1 88 ? 12.135 -6.585 -11.593 1.00 59.66 88 PRO A CA 1
ATOM 764 C C . PRO A 1 88 ? 11.114 -5.523 -11.125 1.00 59.66 88 PRO A C 1
ATOM 766 O O . PRO A 1 88 ? 10.217 -5.150 -11.883 1.00 59.66 88 PRO A O 1
ATOM 769 N N . TYR A 1 89 ? 11.210 -5.043 -9.884 1.00 68.50 89 TYR A N 1
ATOM 770 C CA . TYR A 1 89 ? 10.209 -4.173 -9.271 1.00 68.50 89 TYR A CA 1
ATOM 771 C C . TYR A 1 89 ? 10.123 -2.787 -9.919 1.00 68.50 89 TYR A C 1
ATOM 773 O O . TYR A 1 89 ? 11.038 -2.277 -10.574 1.00 68.50 89 TYR A O 1
ATOM 781 N N . ILE A 1 90 ? 8.958 -2.179 -9.740 1.00 75.19 90 ILE A N 1
ATOM 782 C CA . ILE A 1 90 ? 8.651 -0.831 -10.203 1.00 75.19 90 ILE A CA 1
ATOM 783 C C . ILE A 1 90 ? 9.057 0.203 -9.162 1.00 75.19 90 ILE A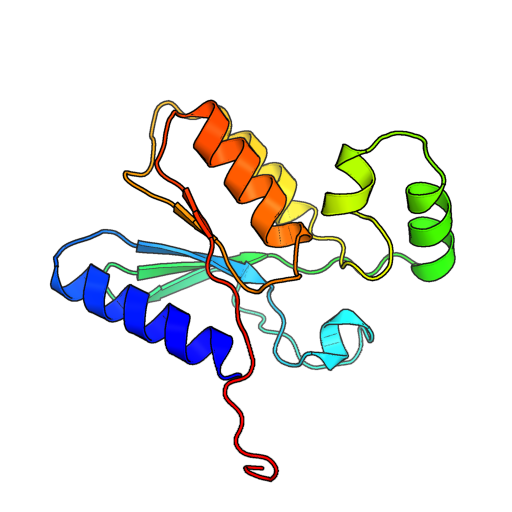 C 1
ATOM 785 O O . ILE A 1 90 ? 9.105 -0.084 -7.969 1.00 75.19 90 ILE A O 1
ATOM 789 N N . PHE A 1 91 ? 9.302 1.428 -9.620 1.00 78.00 91 PHE A N 1
ATOM 790 C CA . PHE A 1 91 ? 9.668 2.528 -8.744 1.00 78.00 91 PHE A CA 1
ATOM 791 C C . PHE A 1 91 ? 8.451 3.408 -8.440 1.00 78.00 91 PHE A C 1
ATOM 793 O O . PHE A 1 91 ? 7.875 4.025 -9.342 1.00 78.00 91 PHE A O 1
ATOM 800 N N . LEU A 1 92 ? 8.067 3.458 -7.160 1.00 85.56 92 LEU A N 1
ATOM 801 C CA . LEU A 1 92 ? 6.912 4.204 -6.645 1.00 85.56 92 LEU A CA 1
ATOM 802 C C . LEU A 1 92 ? 7.337 5.286 -5.624 1.00 85.56 92 LEU A C 1
ATOM 804 O O . LEU A 1 92 ? 6.973 5.223 -4.449 1.00 85.56 92 LEU A O 1
ATOM 808 N N . PRO A 1 93 ? 8.094 6.321 -6.037 1.00 84.62 93 PRO A N 1
ATOM 809 C CA . PRO A 1 93 ? 8.668 7.295 -5.104 1.00 84.62 93 PRO A CA 1
ATOM 810 C C . PRO A 1 93 ? 7.606 8.006 -4.255 1.00 84.62 93 PRO A C 1
ATOM 812 O O . PRO A 1 93 ? 7.780 8.157 -3.048 1.00 84.62 93 PRO A O 1
ATOM 815 N N . GLY A 1 94 ? 6.467 8.370 -4.857 1.00 87.62 94 GLY A N 1
ATOM 816 C CA . GLY A 1 94 ? 5.374 9.029 -4.138 1.00 87.62 94 GLY A CA 1
ATOM 817 C C . GLY A 1 94 ? 4.788 8.176 -3.010 1.00 87.62 94 GLY A C 1
ATOM 818 O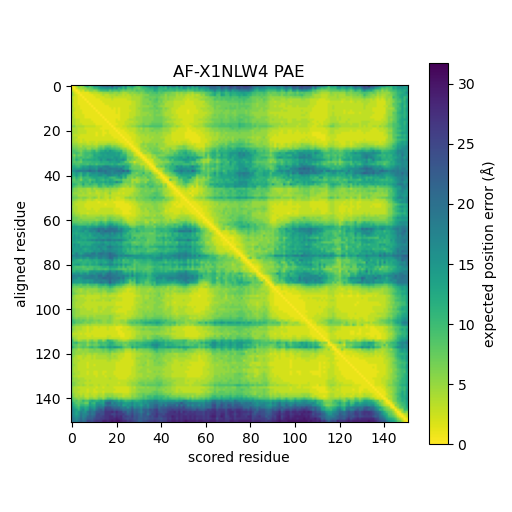 O . GLY A 1 94 ? 4.440 8.713 -1.963 1.00 87.62 94 GLY A O 1
ATOM 819 N N . TYR A 1 95 ? 4.734 6.853 -3.186 1.00 91.00 95 TYR A N 1
ATOM 820 C CA . TYR A 1 95 ? 4.272 5.941 -2.141 1.00 91.00 95 TYR A CA 1
ATOM 821 C C . TYR A 1 95 ? 5.279 5.857 -0.995 1.00 91.00 95 TYR A C 1
ATOM 823 O O . TYR A 1 95 ? 4.891 5.951 0.164 1.00 91.00 95 TYR A O 1
ATOM 831 N N . TYR A 1 96 ? 6.577 5.756 -1.292 1.00 89.06 96 TYR A N 1
ATOM 832 C CA . TYR A 1 96 ? 7.606 5.668 -0.249 1.00 89.06 96 TYR A CA 1
ATOM 833 C C . TYR A 1 96 ? 7.674 6.936 0.602 1.00 89.06 96 TYR A C 1
ATOM 835 O O . TYR A 1 96 ? 7.764 6.848 1.830 1.00 89.06 96 TYR A O 1
ATOM 843 N N . VAL A 1 97 ? 7.585 8.106 -0.038 1.00 90.31 97 VAL A N 1
ATOM 844 C CA . VAL A 1 97 ? 7.532 9.399 0.659 1.00 90.31 97 VAL A CA 1
ATOM 845 C C . VAL A 1 97 ? 6.286 9.464 1.537 1.00 90.31 97 VAL A C 1
ATOM 847 O O . VAL A 1 97 ? 6.382 9.798 2.715 1.00 90.31 97 VAL A O 1
ATOM 850 N N . TYR A 1 98 ? 5.130 9.073 0.999 1.00 92.50 98 TYR A N 1
ATOM 851 C CA . TYR A 1 98 ? 3.872 9.098 1.736 1.00 92.50 98 TYR A CA 1
ATOM 852 C C . TYR A 1 98 ? 3.867 8.148 2.943 1.00 92.50 98 TYR A C 1
ATOM 854 O O . TYR A 1 98 ? 3.488 8.5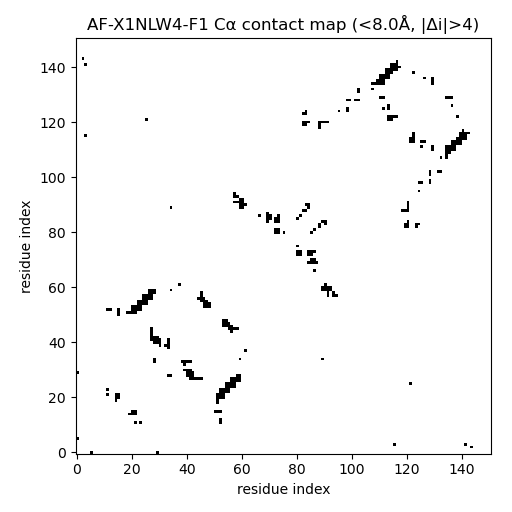54 4.037 1.00 92.50 98 TYR A O 1
ATOM 862 N N . MET A 1 99 ? 4.353 6.915 2.789 1.00 92.56 99 MET A N 1
ATOM 863 C CA . MET A 1 99 ? 4.465 5.956 3.895 1.00 92.56 99 MET A CA 1
ATOM 864 C C . MET A 1 99 ? 5.451 6.429 4.972 1.00 92.56 99 MET A C 1
ATOM 866 O O . MET A 1 99 ? 5.204 6.247 6.165 1.00 92.56 99 MET A O 1
ATOM 870 N N . SER A 1 100 ? 6.546 7.083 4.568 1.00 90.94 100 SER A N 1
ATOM 871 C CA . SER A 1 100 ? 7.500 7.692 5.506 1.00 90.94 100 SER A CA 1
ATOM 872 C C . SER A 1 100 ? 6.869 8.854 6.273 1.00 90.94 100 SER A C 1
ATOM 874 O O . SER A 1 100 ? 7.065 8.966 7.479 1.00 90.94 100 SER A O 1
ATOM 876 N N . TYR A 1 101 ? 6.062 9.675 5.600 1.00 92.81 101 TYR A N 1
ATOM 877 C CA . TYR A 1 101 ? 5.302 10.749 6.232 1.00 92.81 101 TYR A CA 1
ATOM 878 C C . TYR A 1 101 ? 4.241 10.211 7.205 1.00 92.81 101 TYR A C 1
ATOM 880 O O . TYR A 1 101 ? 4.189 10.649 8.352 1.00 92.81 101 TYR A O 1
ATOM 888 N N . LEU A 1 102 ? 3.458 9.201 6.805 1.00 92.88 102 LEU A N 1
ATOM 889 C CA . LEU A 1 102 ? 2.471 8.544 7.673 1.00 92.88 102 LEU A CA 1
ATOM 890 C C . LEU A 1 102 ? 3.093 7.998 8.963 1.00 92.88 102 LEU A C 1
ATOM 892 O O . LEU A 1 102 ? 2.476 8.058 10.023 1.00 92.88 102 LEU A O 1
ATOM 896 N N . LYS A 1 103 ? 4.324 7.484 8.896 1.00 92.56 103 LYS A N 1
ATOM 897 C CA . LYS A 1 103 ? 5.058 7.017 10.078 1.00 92.56 103 LYS A CA 1
ATOM 898 C C . LYS A 1 103 ? 5.327 8.143 11.090 1.00 92.56 103 LYS A C 1
ATOM 900 O O . LYS A 1 103 ? 5.368 7.870 12.289 1.00 92.56 103 LYS A O 1
ATOM 905 N N . LEU A 1 1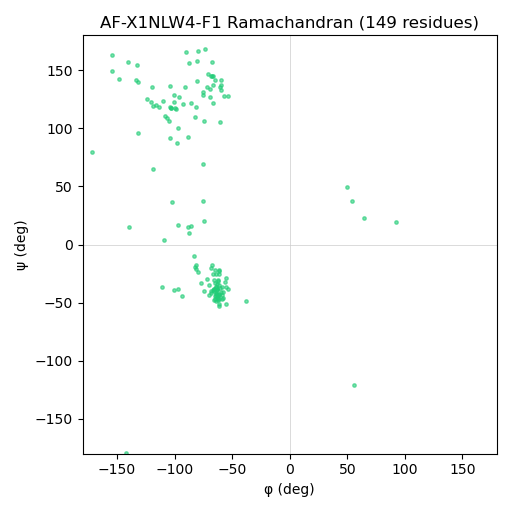04 ? 5.497 9.384 10.640 1.00 92.31 104 LEU A N 1
ATOM 906 C CA . LEU A 1 104 ? 5.756 10.532 11.515 1.00 92.31 104 LEU A CA 1
ATOM 907 C C . LEU A 1 104 ? 4.482 11.078 12.173 1.00 92.31 104 LEU A C 1
ATOM 909 O O . LEU A 1 104 ? 4.565 11.677 13.240 1.00 92.31 104 LEU A O 1
ATOM 913 N N . LEU A 1 105 ? 3.308 10.849 11.580 1.00 92.50 105 LEU A N 1
ATOM 914 C CA . LEU A 1 105 ? 2.040 11.321 12.138 1.00 92.50 105 LEU A CA 1
ATOM 915 C C . LEU A 1 105 ? 1.679 10.590 13.441 1.00 92.50 105 LEU A C 1
ATOM 917 O O . LEU A 1 105 ? 1.936 9.393 13.552 1.00 92.50 105 LEU A O 1
ATOM 921 N N . PRO A 1 106 ? 1.040 11.256 14.420 1.00 88.75 106 PRO A N 1
ATOM 922 C CA . PRO A 1 106 ? 0.618 10.606 15.664 1.00 88.75 106 PRO A CA 1
ATOM 923 C C . PRO A 1 106 ? -0.465 9.543 15.426 1.00 88.75 106 PRO A C 1
ATOM 925 O O . PRO A 1 106 ? -0.507 8.534 16.126 1.00 88.75 106 PRO A O 1
ATOM 928 N N . ASN A 1 107 ? -1.294 9.736 14.398 1.00 89.88 107 ASN A N 1
ATOM 929 C CA . ASN A 1 107 ? -2.379 8.827 14.050 1.00 89.88 107 ASN A CA 1
ATOM 930 C C . ASN A 1 107 ? -1.847 7.474 13.554 1.00 89.88 107 ASN A C 1
ATOM 932 O O . ASN A 1 107 ? -0.829 7.394 12.857 1.00 89.88 107 ASN A O 1
ATOM 936 N N . LYS A 1 108 ? -2.577 6.406 13.878 1.00 92.50 108 LYS A N 1
ATOM 937 C CA . LYS A 1 108 ? -2.283 5.039 13.446 1.00 92.50 108 LYS A CA 1
ATOM 938 C C . LYS A 1 108 ? -3.538 4.360 12.909 1.00 92.50 108 LYS A C 1
ATOM 940 O O . LYS A 1 108 ? -4.642 4.733 13.288 1.00 92.50 108 LYS A O 1
ATOM 945 N N . TYR A 1 109 ? -3.346 3.380 12.034 1.00 95.81 109 TYR A N 1
ATOM 946 C CA . TYR A 1 109 ? -4.396 2.432 11.667 1.00 95.81 109 TYR A CA 1
ATOM 947 C C . TYR A 1 109 ? -4.515 1.329 12.724 1.00 95.81 109 TYR A C 1
ATOM 949 O O . TYR A 1 109 ? -3.550 1.053 13.438 1.00 95.81 109 TYR A O 1
ATOM 957 N N . ASP A 1 110 ? -5.673 0.677 12.793 1.00 96.00 110 ASP A N 1
ATOM 958 C CA . ASP A 1 110 ? -5.905 -0.446 13.710 1.00 96.00 110 ASP A CA 1
ATOM 959 C C . ASP A 1 110 ? -5.269 -1.745 13.211 1.00 96.00 110 ASP A C 1
ATOM 961 O O . ASP A 1 110 ? -4.788 -2.549 14.003 1.00 96.00 110 ASP A O 1
ATOM 965 N N . PHE A 1 111 ? -5.217 -1.932 11.892 1.00 95.88 111 PHE A N 1
ATOM 966 C CA . PHE A 1 111 ? -4.511 -3.022 11.225 1.00 95.88 111 PHE A CA 1
ATOM 967 C C . PHE A 1 111 ? -4.113 -2.609 9.803 1.00 95.88 111 PHE A C 1
ATOM 969 O O . PHE A 1 111 ? -4.629 -1.640 9.243 1.00 95.88 111 PHE A O 1
ATOM 976 N N . VAL A 1 112 ? -3.182 -3.350 9.207 1.00 95.25 112 VAL A N 1
ATOM 977 C CA . VAL A 1 112 ? -2.759 -3.170 7.815 1.00 95.25 112 VAL A CA 1
ATOM 978 C C . VAL A 1 112 ? -2.937 -4.484 7.068 1.00 95.25 112 VAL A C 1
ATOM 980 O O . VAL A 1 112 ? -2.371 -5.503 7.457 1.00 95.25 112 VAL A O 1
ATOM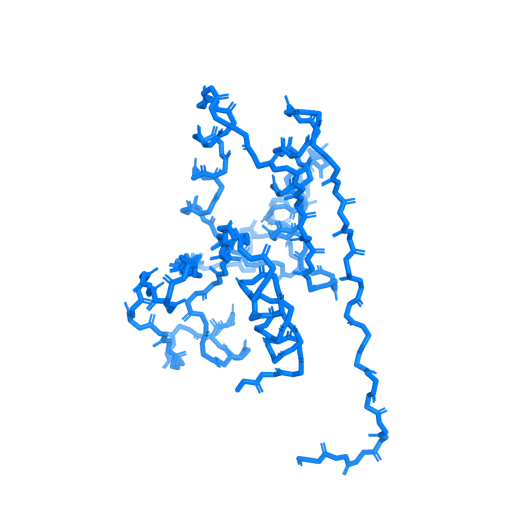 983 N N . LEU A 1 113 ? -3.680 -4.449 5.963 1.00 93.44 113 LEU A N 1
ATOM 984 C CA . LEU A 1 113 ? -3.686 -5.525 4.973 1.00 93.44 113 LEU A CA 1
ATOM 985 C C . LEU A 1 113 ? -2.653 -5.192 3.899 1.00 93.44 113 LEU A C 1
ATOM 987 O O . LEU A 1 113 ? -2.746 -4.150 3.250 1.00 93.44 113 LEU A O 1
ATOM 991 N N . ALA A 1 114 ? -1.673 -6.067 3.702 1.00 90.69 114 ALA A N 1
ATOM 992 C CA . ALA A 1 114 ? -0.680 -5.915 2.648 1.00 90.69 114 ALA A CA 1
ATOM 993 C C . ALA A 1 114 ? -0.725 -7.119 1.713 1.00 90.69 114 ALA A C 1
ATOM 995 O O . ALA A 1 114 ? -0.501 -8.255 2.123 1.00 90.69 114 ALA A O 1
ATOM 996 N N . GLY A 1 115 ? -0.953 -6.873 0.429 1.00 82.19 115 GLY A N 1
ATOM 997 C CA . GLY A 1 115 ? -0.793 -7.891 -0.598 1.00 82.19 115 GLY A CA 1
ATOM 998 C C . GLY A 1 115 ? -0.486 -7.266 -1.947 1.00 82.19 115 GLY A C 1
ATOM 999 O O . GLY A 1 115 ? -0.689 -6.083 -2.175 1.00 82.19 115 GLY A O 1
ATOM 1000 N N . VAL A 1 116 ? 0.259 -8.006 -2.743 1.00 74.00 116 VAL A N 1
ATOM 1001 C CA . VAL A 1 116 ? -0.117 -8.791 -3.922 1.00 74.00 116 VAL A CA 1
ATOM 1002 C C . VAL A 1 116 ? 1.208 -9.507 -4.142 1.00 74.00 116 VAL A C 1
ATOM 1004 O O . VAL A 1 116 ? 2.098 -8.986 -4.805 1.00 74.00 116 VAL A O 1
ATOM 1007 N N . TYR A 1 117 ? 1.467 -10.563 -3.370 1.00 65.50 117 TYR A N 1
ATOM 1008 C CA . TYR A 1 117 ? 2.795 -11.185 -3.363 1.00 65.50 117 TYR A CA 1
ATOM 1009 C C . TYR A 1 117 ? 3.134 -11.676 -4.785 1.00 65.50 117 TYR A C 1
ATOM 1011 O O . TYR A 1 117 ? 2.260 -12.286 -5.397 1.00 65.50 117 TYR A O 1
ATOM 1019 N N . PRO A 1 118 ? 4.337 -11.418 -5.340 1.00 63.78 118 PRO A N 1
ATOM 1020 C CA . PRO A 1 118 ? 5.559 -10.912 -4.702 1.00 63.78 118 PRO A CA 1
ATOM 1021 C C . PRO A 1 118 ? 5.846 -9.410 -4.940 1.00 63.78 118 PRO A C 1
ATOM 1023 O O . PRO A 1 118 ? 6.998 -9.008 -5.091 1.00 63.78 118 PRO A O 1
ATOM 1026 N N . HIS A 1 119 ? 4.843 -8.533 -4.990 1.00 78.12 119 HIS A N 1
ATOM 1027 C CA . HIS A 1 119 ? 5.037 -7.086 -5.170 1.00 78.12 119 HIS A CA 1
ATOM 1028 C C . HIS A 1 119 ? 5.548 -6.387 -3.892 1.00 78.12 119 HIS A C 1
ATOM 1030 O O . HIS A 1 119 ? 4.856 -5.582 -3.260 1.00 78.12 119 HIS A O 1
ATOM 1036 N N . TYR A 1 120 ? 6.799 -6.671 -3.508 1.00 80.81 120 TYR A N 1
ATOM 1037 C CA . TYR A 1 120 ? 7.413 -6.138 -2.283 1.00 80.81 120 TYR A CA 1
ATOM 1038 C C . TYR A 1 120 ? 7.526 -4.613 -2.248 1.00 80.81 120 TYR A C 1
ATOM 1040 O O . TYR A 1 120 ? 7.564 -4.044 -1.162 1.00 80.81 120 TYR A O 1
ATOM 1048 N N . TYR A 1 121 ? 7.501 -3.939 -3.399 1.00 80.56 121 TYR A N 1
ATOM 1049 C CA . TYR A 1 121 ? 7.493 -2.478 -3.451 1.00 80.56 121 TYR A CA 1
ATOM 1050 C C . TYR A 1 121 ? 6.251 -1.864 -2.771 1.00 80.56 121 TYR A C 1
ATOM 1052 O O . TYR A 1 121 ? 6.316 -0.714 -2.345 1.00 80.56 121 TYR A O 1
ATOM 1060 N N . LEU A 1 122 ? 5.142 -2.605 -2.629 1.00 86.00 122 LEU A N 1
ATOM 1061 C CA . LEU A 1 122 ? 3.990 -2.211 -1.801 1.00 86.00 122 LEU A CA 1
ATOM 1062 C C . LEU A 1 122 ? 4.081 -2.797 -0.388 1.00 86.00 122 LEU A C 1
ATOM 1064 O O . LEU A 1 122 ? 3.861 -2.098 0.599 1.00 86.00 122 LEU A O 1
ATOM 1068 N N . ILE A 1 123 ? 4.446 -4.077 -0.283 1.00 88.50 123 ILE A N 1
ATOM 1069 C CA . ILE A 1 123 ? 4.413 -4.814 0.989 1.00 88.50 123 ILE A CA 1
ATOM 1070 C C . ILE A 1 123 ? 5.470 -4.295 1.971 1.00 88.50 123 ILE A C 1
ATOM 1072 O O . ILE A 1 123 ? 5.189 -4.140 3.156 1.00 88.50 123 ILE A O 1
ATOM 1076 N N . TYR A 1 124 ? 6.688 -4.009 1.506 1.00 89.06 124 TYR A N 1
ATOM 1077 C CA . TYR A 1 124 ? 7.791 -3.625 2.383 1.00 89.06 124 TYR A CA 1
ATOM 1078 C C . TYR A 1 124 ? 7.553 -2.271 3.083 1.00 89.06 124 TYR A C 1
ATOM 1080 O O . TYR A 1 124 ? 7.682 -2.224 4.308 1.00 89.06 124 TYR A O 1
ATOM 1088 N N . PRO A 1 125 ? 7.140 -1.182 2.398 1.00 90.50 125 PRO A N 1
ATOM 1089 C CA . PRO A 1 125 ? 6.773 0.060 3.084 1.00 90.50 125 PRO A CA 1
ATOM 1090 C C . PRO A 1 125 ? 5.605 -0.108 4.068 1.00 90.50 125 PRO A C 1
ATOM 1092 O O . PRO A 1 125 ? 5.647 0.470 5.155 1.00 90.50 125 PRO A O 1
ATOM 1095 N N . ALA A 1 126 ? 4.603 -0.931 3.733 1.00 92.12 126 ALA A N 1
ATOM 1096 C CA . ALA A 1 126 ? 3.494 -1.261 4.632 1.00 92.12 126 ALA A CA 1
ATOM 1097 C C . ALA A 1 126 ? 3.970 -1.990 5.900 1.00 92.12 126 ALA A C 1
ATOM 1099 O O . ALA A 1 126 ? 3.591 -1.608 7.008 1.00 92.12 126 ALA A O 1
ATOM 1100 N N . LEU A 1 127 ? 4.869 -2.968 5.753 1.00 92.62 127 LEU A N 1
ATOM 1101 C CA . LEU A 1 127 ? 5.505 -3.684 6.861 1.00 92.62 127 LEU A CA 1
ATOM 1102 C C . LEU A 1 127 ? 6.316 -2.742 7.759 1.00 92.62 127 LEU A C 1
ATOM 1104 O O . LEU A 1 127 ? 6.182 -2.792 8.982 1.00 92.62 127 LEU A O 1
ATOM 1108 N N . VAL A 1 128 ? 7.142 -1.869 7.174 1.00 92.56 128 VAL A N 1
ATOM 1109 C CA . VAL A 1 128 ? 7.940 -0.896 7.938 1.00 92.56 128 VAL A CA 1
ATOM 1110 C C . VAL A 1 128 ? 7.037 0.051 8.728 1.00 92.56 128 VAL A C 1
ATOM 1112 O O . VAL A 1 128 ? 7.308 0.308 9.904 1.00 92.56 128 VAL A O 1
ATOM 1115 N N . TYR A 1 129 ? 5.962 0.544 8.109 1.00 94.62 129 TYR A N 1
ATOM 1116 C CA . TYR A 1 129 ? 4.978 1.389 8.781 1.00 94.62 129 TYR A CA 1
ATOM 1117 C C . TYR A 1 129 ? 4.294 0.647 9.939 1.00 94.62 129 TYR A C 1
ATOM 1119 O O . TYR A 1 129 ? 4.360 1.123 11.074 1.00 94.62 129 TYR A O 1
ATOM 1127 N N . ALA A 1 130 ? 3.732 -0.540 9.685 1.00 94.81 130 ALA A N 1
ATOM 1128 C CA . ALA A 1 130 ? 3.025 -1.335 10.689 1.00 94.81 130 ALA A CA 1
ATOM 1129 C C . ALA A 1 130 ? 3.925 -1.661 11.891 1.00 94.81 130 ALA A C 1
ATOM 1131 O O . ALA A 1 130 ? 3.553 -1.405 13.037 1.00 94.81 130 ALA A O 1
ATOM 1132 N N . LYS A 1 131 ? 5.166 -2.096 11.630 1.00 94.56 131 LYS A N 1
ATOM 1133 C CA . LYS A 1 131 ? 6.166 -2.351 12.674 1.00 94.56 131 LYS A CA 1
ATOM 1134 C C . LYS A 1 131 ? 6.498 -1.092 13.473 1.00 94.56 131 LYS A C 1
ATOM 1136 O O . LYS A 1 131 ? 6.600 -1.151 14.691 1.00 94.56 131 LYS A O 1
ATOM 1141 N N . SER A 1 132 ? 6.654 0.055 12.811 1.00 94.38 132 SER A N 1
ATOM 1142 C CA . SER A 1 132 ? 6.992 1.308 13.500 1.00 94.38 132 SER A CA 1
ATOM 1143 C C . SER A 1 132 ? 5.884 1.853 14.402 1.00 94.38 132 SER A C 1
ATOM 1145 O O . SER A 1 132 ? 6.167 2.657 15.286 1.00 94.38 132 SER A O 1
ATOM 1147 N N . LYS A 1 133 ? 4.636 1.433 14.176 1.00 94.75 133 LYS A N 1
ATOM 1148 C CA . LYS A 1 133 ? 3.453 1.879 14.920 1.00 94.75 133 LYS A CA 1
ATOM 1149 C C . LYS A 1 133 ? 2.864 0.796 15.832 1.00 94.75 133 LYS A C 1
ATOM 1151 O O . LYS A 1 133 ? 1.833 1.052 16.449 1.00 94.75 133 LYS A O 1
ATOM 1156 N N . ASN A 1 134 ? 3.499 -0.380 15.924 1.00 94.88 134 ASN A N 1
ATOM 1157 C CA . ASN A 1 134 ? 2.961 -1.567 16.602 1.00 94.88 134 ASN A CA 1
ATOM 1158 C C . ASN A 1 134 ? 1.522 -1.892 16.160 1.00 94.88 134 ASN A C 1
ATOM 1160 O O . ASN A 1 134 ? 0.624 -2.067 16.981 1.00 94.88 134 ASN A O 1
ATOM 1164 N N . ILE A 1 135 ? 1.308 -1.936 14.844 1.00 96.31 135 ILE A N 1
ATOM 1165 C CA . ILE A 1 135 ? 0.021 -2.269 14.226 1.00 96.31 135 ILE A CA 1
ATOM 1166 C C . ILE A 1 135 ? 0.088 -3.709 13.687 1.00 96.31 135 ILE A C 1
ATOM 1168 O O . ILE A 1 135 ? 1.082 -4.056 13.040 1.00 96.31 135 ILE A O 1
ATOM 1172 N N . PRO A 1 136 ? -0.951 -4.539 13.892 1.00 96.25 136 PRO A N 1
ATOM 1173 C CA . PRO A 1 136 ? -1.087 -5.832 13.231 1.00 96.25 136 PRO A CA 1
ATOM 1174 C C . PRO A 1 136 ? -0.976 -5.721 11.705 1.00 96.25 136 PRO A C 1
ATOM 1176 O O . PRO A 1 136 ? -1.684 -4.939 11.068 1.00 96.25 136 PRO A O 1
ATOM 1179 N N . LEU A 1 137 ? -0.097 -6.531 11.111 1.00 94.31 137 LEU A N 1
ATOM 1180 C CA . LEU A 1 137 ? 0.051 -6.659 9.663 1.00 94.31 137 LEU A CA 1
ATOM 1181 C C . LEU A 1 137 ? -0.457 -8.028 9.215 1.00 94.31 137 LEU A C 1
ATOM 1183 O O . LEU A 1 137 ? 0.061 -9.054 9.651 1.00 94.31 137 LEU A O 1
ATOM 1187 N N . ILE A 1 138 ? -1.409 -8.033 8.290 1.00 92.38 138 ILE A N 1
ATOM 1188 C CA . ILE A 1 138 ? -1.917 -9.240 7.644 1.00 92.38 138 ILE A CA 1
ATOM 1189 C C . ILE A 1 138 ? -1.377 -9.250 6.216 1.00 92.38 138 ILE A C 1
ATOM 1191 O O . ILE A 1 138 ? -1.767 -8.441 5.369 1.00 92.38 138 ILE A O 1
ATOM 1195 N N . CYS A 1 139 ? -0.441 -10.159 5.960 1.00 87.50 139 CYS A N 1
ATOM 1196 C CA . CYS A 1 139 ? 0.112 -10.378 4.631 1.00 87.50 139 CYS A CA 1
ATOM 1197 C C . CYS A 1 139 ? -0.770 -11.358 3.861 1.00 87.50 139 CYS A C 1
ATOM 1199 O O . CYS A 1 139 ? -0.945 -12.499 4.282 1.00 87.50 139 CYS A O 1
ATOM 1201 N N . VAL A 1 140 ? -1.282 -10.925 2.714 1.00 84.88 140 VAL A N 1
ATOM 1202 C CA . VAL A 1 140 ? -2.156 -11.732 1.864 1.00 84.88 140 VAL A CA 1
ATOM 1203 C C . VAL A 1 140 ? -1.363 -12.207 0.644 1.00 84.88 140 VAL A C 1
ATOM 1205 O O . VAL A 1 140 ? -1.078 -11.399 -0.253 1.00 84.88 140 VAL A O 1
ATOM 1208 N N . PRO A 1 141 ? -0.979 -13.497 0.583 1.00 77.75 141 PRO A N 1
ATOM 1209 C CA . PRO A 1 141 ? -0.419 -14.065 -0.628 1.00 77.75 141 PRO A CA 1
ATOM 1210 C C . PRO A 1 141 ? -1.527 -14.146 -1.674 1.00 77.75 141 PRO A C 1
ATOM 1212 O O . PRO A 1 141 ? -2.593 -14.706 -1.433 1.00 77.75 141 PRO A O 1
ATOM 1215 N N . LEU A 1 142 ? -1.277 -13.583 -2.850 1.00 69.00 142 LEU A N 1
ATOM 1216 C CA . LEU A 1 142 ? -2.182 -13.732 -3.977 1.00 69.00 142 LEU A CA 1
ATOM 1217 C C . LEU A 1 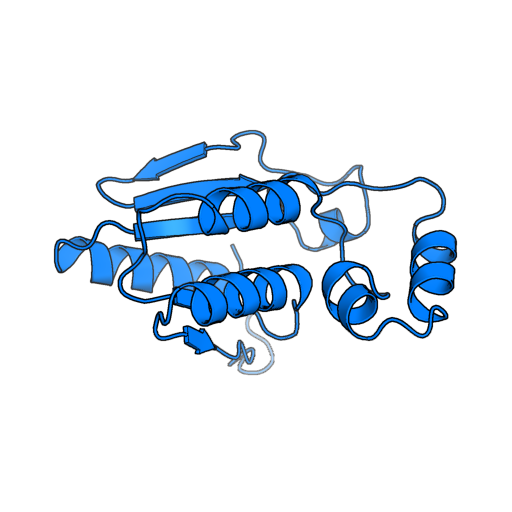142 ? -1.651 -14.837 -4.864 1.00 69.00 142 LEU A C 1
ATOM 1219 O O . LEU A 1 142 ? -0.885 -14.609 -5.794 1.00 69.00 142 LEU A O 1
ATOM 1223 N N . MET A 1 143 ? -2.060 -16.055 -4.531 1.00 57.53 143 MET A N 1
ATOM 1224 C CA . MET A 1 143 ? -1.986 -17.154 -5.474 1.00 57.53 143 MET A CA 1
ATOM 1225 C C . MET A 1 143 ? -3.116 -16.947 -6.482 1.00 57.53 143 MET A C 1
ATOM 1227 O O . MET A 1 143 ? -4.255 -16.678 -6.099 1.00 57.53 143 MET A O 1
ATOM 1231 N N . HIS A 1 144 ? -2.802 -16.991 -7.777 1.00 56.22 144 HIS A N 1
ATOM 1232 C CA . HIS A 1 144 ? -3.850 -17.164 -8.775 1.00 56.22 144 HIS A CA 1
ATOM 1233 C C . HIS A 1 144 ? -4.510 -18.510 -8.472 1.00 56.22 144 HIS A C 1
ATOM 1235 O O . HIS A 1 144 ? -3.923 -19.549 -8.746 1.00 56.22 144 HIS A O 1
ATOM 1241 N N . PHE A 1 145 ? -5.715 -18.501 -7.905 1.00 48.66 145 PHE A N 1
ATOM 1242 C CA . PHE A 1 145 ? -6.567 -19.692 -7.819 1.00 48.66 145 PHE A CA 1
ATOM 1243 C C . PHE A 1 145 ? -7.200 -19.997 -9.184 1.00 48.66 145 PHE A C 1
ATOM 1245 O O . PHE A 1 145 ? -8.376 -20.332 -9.261 1.00 48.66 145 PHE A O 1
ATOM 1252 N N . GLY A 1 146 ? -6.455 -19.784 -10.271 1.00 46.91 146 GLY A N 1
ATOM 1253 C CA . GLY A 1 146 ? -6.950 -20.092 -11.600 1.00 46.91 146 GLY A CA 1
ATOM 1254 C C . GLY A 1 146 ? -7.101 -21.599 -11.717 1.00 46.91 146 GLY A C 1
ATOM 1255 O O . GLY A 1 146 ? -6.118 -22.325 -11.571 1.00 46.91 146 GLY A O 1
ATOM 1256 N N . GLU A 1 147 ? -8.311 -22.059 -12.019 1.00 53.59 147 GLU A N 1
ATOM 1257 C CA . GLU A 1 147 ? -8.411 -23.243 -12.858 1.00 53.59 147 GLU A CA 1
ATOM 1258 C C . GLU A 1 147 ? -7.717 -22.910 -14.190 1.00 53.59 147 GLU A C 1
ATOM 1260 O O . GLU A 1 147 ? -7.852 -21.786 -14.692 1.00 53.59 147 GLU A O 1
ATOM 1265 N N . PRO A 1 148 ? -6.918 -23.826 -14.754 1.00 43.56 148 PRO A N 1
ATOM 1266 C CA . PRO A 1 148 ? -6.333 -23.594 -16.065 1.00 43.56 148 PRO A CA 1
ATOM 1267 C C . PRO A 1 148 ? -7.463 -23.340 -17.083 1.00 43.56 148 PRO A C 1
ATOM 1269 O O . PRO A 1 148 ? -8.371 -24.158 -17.191 1.00 43.56 148 PRO A O 1
ATOM 1272 N N . ASN A 1 149 ? -7.370 -22.236 -17.841 1.00 46.69 149 ASN A N 1
ATOM 1273 C CA . ASN A 1 149 ? -8.220 -21.848 -18.991 1.00 46.69 149 ASN A CA 1
ATOM 1274 C C . ASN A 1 149 ? -9.461 -20.956 -18.762 1.00 46.69 149 ASN A C 1
ATOM 1276 O O . ASN A 1 149 ? -10.313 -20.893 -19.646 1.00 46.69 149 ASN A O 1
ATOM 1280 N N . SER A 1 150 ? -9.584 -20.210 -17.662 1.00 45.47 150 SER A N 1
ATOM 1281 C CA . SER A 1 150 ? -10.591 -19.133 -17.601 1.00 45.47 150 SER A CA 1
ATOM 1282 C C . SER A 1 150 ? -10.007 -17.812 -18.130 1.00 45.47 150 SER A C 1
ATOM 1284 O O . SER A 1 150 ? -9.356 -17.086 -17.371 1.00 45.47 150 SER A O 1
ATOM 1286 N N . GLU A 1 151 ? -10.191 -17.551 -19.427 1.00 42.19 151 GLU A N 1
ATOM 1287 C CA . GLU A 1 151 ? -9.943 -16.249 -20.081 1.00 42.19 151 GLU A CA 1
ATOM 1288 C C . GLU A 1 151 ? -10.901 -15.149 -19.586 1.00 42.19 151 GLU A C 1
ATOM 1290 O O . GLU A 1 151 ? -12.093 -15.447 -19.336 1.00 42.19 151 GLU A O 1
#

Foldseek 3Di:
DDPVVVVVVVVLVVVVVVVDQAEAEEAQDPDPVCLPDVPDDGHPDQWDDDRSYTYGHFYWDDDVVLVVVLVVQQPDPPPLSCLQRHPPATHRPVVLVVLVVLLPDPDDDQAEEDDDPPNSNGVVSSVVSCVSNVHHYDYDYDDPPDDPPDD